Protein AF-A0A3R8R5A1-F1 (afdb_monomer)

Foldseek 3Di:
DKKWKDFQLAKIWIKDADLVVQKIWIWIQGSVRDIDIDIFGDHSVVLVVLVVVLPLVPDDQEAEDPPDDPRMWIWDWADDPPDDIRIHTYRDQDDPSSVSNQVSVCVRVVHRRD

Mean predicted aligned error: 3.48 Å

Solvent-accessible surface area (backbone atoms only — not comparable to full-atom values): 6341 Å² total; per-residue (Å²): 68,37,40,40,39,38,36,70,91,40,44,33,34,33,40,42,40,42,73,87,80,28,38,32,42,38,38,40,29,44,75,81,73,52,74,48,77,46,82,45,73,55,60,47,71,59,51,51,54,51,49,59,73,29,40,66,89,77,52,69,53,67,41,80,50,96,88,54,86,78,44,28,33,37,38,38,42,39,80,48,97,87,54,78,66,48,60,32,41,29,46,34,89,61,60,94,39,43,66,48,48,44,49,57,48,16,67,66,71,74,44,81,62,116

Secondary structure (DSSP, 8-state):
-EEEEEETTS-EEEEEEETTTTEEEEEEE-TT--EEEEEEE--HHHHHHHHHHHTGGGS-SEE--TT----EEEEEEE--SSSPPEEEEESSS-STTHHHHHHHHHHHHTS---

Sequence (114 aa):
MRVWIGEYFGPTNSIEMDFEDEEVIYTHIDDHDSRSELELSFSASQFKHDLENCRLLEWDEEYVNPYVLDGTQLYVDVLFKRNAPLRIEGSNAYPKTFDQLCSAISEIIQADFI

Structure (mmCIF, N/CA/C/O backbone):
data_AF-A0A3R8R5A1-F1
#
_entry.id   AF-A0A3R8R5A1-F1
#
loop_
_atom_site.group_PDB
_atom_site.id
_atom_site.type_symbol
_atom_site.label_atom_id
_atom_site.label_alt_id
_atom_site.label_comp_id
_atom_site.label_asym_id
_atom_site.label_entity_id
_atom_site.label_seq_id
_atom_site.pdbx_PDB_ins_code
_atom_site.Cartn_x
_atom_site.Cartn_y
_atom_site.Cartn_z
_atom_site.occupancy
_atom_site.B_iso_or_equiv
_atom_site.auth_seq_id
_atom_site.auth_comp_id
_atom_site.auth_asym_id
_atom_site.auth_atom_id
_atom_site.pdbx_PDB_model_num
ATOM 1 N N . MET A 1 1 ? -4.271 -4.130 6.663 1.00 93.69 1 MET A N 1
ATOM 2 C CA . MET A 1 1 ? -3.906 -4.126 5.226 1.00 93.69 1 MET A CA 1
ATOM 3 C C . MET A 1 1 ? -2.491 -3.618 5.104 1.00 93.69 1 MET A C 1
ATOM 5 O O . MET A 1 1 ? -2.113 -2.767 5.894 1.00 93.69 1 MET A O 1
ATOM 9 N N . ARG A 1 2 ? -1.721 -4.145 4.156 1.00 96.94 2 ARG A N 1
ATOM 10 C CA . ARG A 1 2 ? -0.366 -3.687 3.860 1.00 96.94 2 ARG A CA 1
ATOM 11 C C . ARG A 1 2 ? -0.259 -3.331 2.387 1.00 96.94 2 ARG A C 1
ATOM 13 O O . ARG A 1 2 ? -0.732 -4.099 1.552 1.00 96.94 2 ARG A O 1
ATOM 20 N N . VAL A 1 3 ? 0.348 -2.192 2.088 1.00 96.94 3 VAL A N 1
ATOM 21 C CA . VAL A 1 3 ? 0.720 -1.799 0.723 1.00 96.94 3 VAL A CA 1
ATOM 22 C C . VAL A 1 3 ? 2.168 -1.368 0.745 1.00 96.94 3 VAL A C 1
ATOM 24 O O . VAL A 1 3 ? 2.588 -0.655 1.651 1.00 96.94 3 VAL A O 1
ATOM 27 N N . TRP A 1 4 ? 2.919 -1.811 -0.248 1.00 96.56 4 TRP A N 1
ATOM 28 C CA . TRP A 1 4 ? 4.311 -1.466 -0.450 1.00 96.56 4 TRP A CA 1
ATOM 29 C C . TRP A 1 4 ? 4.505 -1.119 -1.922 1.00 96.56 4 TRP A C 1
ATOM 31 O O . TRP A 1 4 ? 4.073 -1.872 -2.797 1.00 96.56 4 TRP A O 1
ATOM 41 N N . ILE A 1 5 ? 5.117 0.031 -2.180 1.00 95.25 5 ILE A N 1
ATOM 42 C CA . ILE A 1 5 ? 5.472 0.508 -3.510 1.00 95.25 5 ILE A CA 1
ATOM 43 C C . ILE A 1 5 ? 6.943 0.902 -3.480 1.00 95.25 5 ILE A C 1
ATOM 45 O O . ILE A 1 5 ? 7.361 1.692 -2.635 1.00 95.25 5 ILE A O 1
ATOM 49 N N . GLY A 1 6 ? 7.722 0.338 -4.393 1.00 93.06 6 GLY A N 1
ATOM 50 C CA . GLY A 1 6 ? 9.135 0.657 -4.556 1.00 93.06 6 GLY A CA 1
ATOM 51 C C . GLY A 1 6 ? 9.426 1.177 -5.952 1.00 93.06 6 GLY A C 1
ATOM 52 O O . GLY A 1 6 ? 8.826 0.722 -6.925 1.00 93.06 6 GLY A O 1
ATOM 53 N N . GLU A 1 7 ? 10.378 2.093 -6.058 1.00 89.75 7 GLU A N 1
ATOM 54 C CA . GLU A 1 7 ? 10.900 2.562 -7.336 1.00 89.75 7 GLU A CA 1
ATOM 55 C C . GLU A 1 7 ? 12.312 2.026 -7.599 1.00 89.75 7 GLU A C 1
ATOM 57 O O . GLU A 1 7 ? 13.147 1.882 -6.704 1.00 89.75 7 GLU A O 1
ATOM 62 N N . TYR A 1 8 ? 12.618 1.733 -8.860 1.00 86.31 8 TYR A N 1
ATOM 63 C CA . TYR A 1 8 ? 13.945 1.293 -9.271 1.00 86.31 8 TYR A CA 1
ATOM 64 C C . TYR A 1 8 ? 14.972 2.418 -9.091 1.00 86.31 8 TYR A C 1
ATOM 66 O O . TYR A 1 8 ? 14.931 3.414 -9.810 1.00 86.31 8 TYR A O 1
ATOM 74 N N . PHE A 1 9 ? 15.914 2.232 -8.157 1.00 84.81 9 PHE A N 1
ATOM 75 C CA . PHE A 1 9 ? 16.828 3.286 -7.677 1.00 84.81 9 PHE A CA 1
ATOM 76 C C . PHE A 1 9 ? 16.112 4.534 -7.133 1.00 84.81 9 PHE A C 1
ATOM 78 O O . PHE A 1 9 ? 16.697 5.615 -7.120 1.00 84.81 9 PHE A O 1
ATOM 85 N N . GLY A 1 10 ? 14.861 4.390 -6.706 1.00 88.69 10 GLY A N 1
ATOM 86 C CA . GLY A 1 10 ? 14.079 5.467 -6.122 1.00 88.69 10 GLY A CA 1
ATOM 87 C C . GLY A 1 10 ? 13.634 5.132 -4.700 1.00 88.69 10 GLY A C 1
ATOM 88 O O . GLY A 1 10 ? 14.077 4.133 -4.121 1.00 88.69 10 GLY A O 1
ATOM 89 N N . PRO A 1 11 ? 12.773 5.978 -4.124 1.00 92.94 11 PRO A N 1
ATOM 90 C CA . PRO A 1 11 ? 12.251 5.766 -2.790 1.00 92.94 11 PRO A CA 1
ATOM 91 C C . PRO A 1 11 ? 11.353 4.528 -2.718 1.00 92.94 11 PRO A C 1
ATOM 93 O O . PRO A 1 11 ? 10.897 3.956 -3.711 1.00 92.94 11 PRO A O 1
ATOM 96 N N . THR A 1 12 ? 11.084 4.121 -1.488 1.00 95.25 12 THR A N 1
ATOM 97 C CA . THR A 1 12 ? 10.129 3.076 -1.155 1.00 95.25 12 THR A CA 1
ATOM 98 C C . THR A 1 12 ? 9.125 3.616 -0.151 1.00 95.25 12 THR A C 1
ATOM 100 O O . THR A 1 12 ? 9.500 4.117 0.910 1.00 95.25 12 THR A O 1
ATOM 103 N N . ASN A 1 13 ? 7.845 3.460 -0.468 1.00 96.50 13 ASN A N 1
ATOM 104 C CA . ASN A 1 13 ? 6.726 3.871 0.363 1.00 96.50 13 ASN A CA 1
ATOM 105 C C . ASN A 1 13 ? 5.933 2.643 0.791 1.00 96.50 13 ASN A C 1
ATOM 107 O O . ASN A 1 13 ? 5.630 1.756 -0.008 1.00 96.50 13 ASN A O 1
ATOM 111 N N . SER A 1 14 ? 5.571 2.569 2.065 1.00 97.19 14 SER A N 1
ATOM 112 C CA . SER A 1 14 ? 4.709 1.498 2.549 1.00 97.19 14 SER A CA 1
ATOM 113 C C . SER A 1 14 ? 3.780 1.961 3.649 1.00 97.19 14 SER A C 1
ATOM 115 O O . SER A 1 14 ? 4.093 2.872 4.411 1.00 97.19 14 SER A O 1
ATOM 117 N N . ILE A 1 15 ? 2.622 1.320 3.711 1.00 97.38 15 ILE A N 1
ATOM 118 C CA . ILE A 1 15 ? 1.615 1.545 4.736 1.00 97.38 15 ILE A CA 1
ATOM 119 C C . ILE A 1 15 ? 1.192 0.218 5.354 1.00 97.38 15 ILE A C 1
ATOM 121 O O . ILE A 1 15 ? 0.954 -0.772 4.657 1.00 97.38 15 ILE A O 1
ATOM 125 N N . GLU A 1 16 ? 1.036 0.216 6.669 1.00 97.62 16 GLU A N 1
ATOM 126 C CA . GLU A 1 16 ? 0.393 -0.852 7.422 1.00 97.62 16 GLU A CA 1
ATOM 127 C C . GLU A 1 16 ? -0.807 -0.272 8.165 1.00 97.62 16 GLU A C 1
ATOM 129 O O . GLU A 1 16 ? -0.655 0.598 9.012 1.00 97.62 16 GLU A O 1
ATOM 134 N N . MET A 1 17 ? -2.008 -0.734 7.826 1.00 96.25 17 MET A N 1
ATOM 135 C CA . MET A 1 17 ? -3.274 -0.234 8.366 1.00 96.25 17 MET A CA 1
ATOM 136 C C . MET A 1 17 ? -3.968 -1.286 9.221 1.00 96.25 17 MET A C 1
ATOM 138 O O . MET A 1 17 ? -4.235 -2.397 8.734 1.00 96.25 17 MET A O 1
ATOM 142 N N . ASP A 1 18 ? -4.356 -0.903 10.432 1.00 95.69 18 ASP A N 1
ATOM 143 C CA . ASP A 1 18 ? -5.287 -1.640 11.276 1.00 95.69 18 ASP A CA 1
ATOM 144 C C . ASP A 1 18 ? -6.685 -1.007 11.198 1.00 95.69 18 ASP A C 1
ATOM 146 O O . ASP A 1 18 ? -6.900 0.155 11.531 1.00 95.69 18 ASP A O 1
ATOM 150 N N . PHE A 1 19 ? -7.663 -1.776 10.717 1.00 93.25 19 PHE A N 1
ATOM 151 C CA . PHE A 1 19 ? -9.043 -1.304 10.565 1.00 93.25 19 PHE A CA 1
ATOM 152 C C . PHE A 1 19 ? -9.899 -1.472 11.826 1.00 93.25 19 PHE A C 1
ATOM 154 O O . PHE A 1 19 ? -11.036 -0.993 11.823 1.00 93.25 19 PHE A O 1
ATOM 161 N N . GLU A 1 20 ? -9.441 -2.239 12.817 1.00 93.25 20 GLU A N 1
ATOM 162 C CA . GLU A 1 20 ? -10.118 -2.384 14.109 1.00 93.25 20 GLU A CA 1
ATOM 163 C C . GLU A 1 20 ? -9.690 -1.254 15.050 1.00 93.25 20 GLU A C 1
ATOM 165 O O . GLU A 1 20 ? -10.562 -0.641 15.667 1.00 93.25 20 GLU A O 1
ATOM 170 N N . ASP A 1 21 ? -8.394 -0.933 15.073 1.00 95.38 21 ASP A N 1
ATOM 171 C CA . ASP A 1 21 ? -7.834 0.134 15.914 1.00 95.38 21 ASP A CA 1
ATOM 172 C C . ASP A 1 21 ? -7.824 1.519 15.231 1.00 95.38 21 ASP A C 1
ATOM 174 O O . ASP A 1 21 ? -7.627 2.534 15.892 1.00 95.38 21 ASP A O 1
ATOM 178 N N . GLU A 1 22 ? -8.116 1.583 13.924 1.00 96.00 22 GLU A N 1
ATOM 179 C CA . GLU A 1 22 ? -8.103 2.818 13.113 1.00 96.00 22 GLU A CA 1
ATOM 180 C C . GLU A 1 22 ? -6.734 3.530 13.092 1.00 96.00 22 GLU A C 1
ATOM 182 O O . GLU A 1 22 ? -6.634 4.753 12.943 1.00 96.00 22 GLU A O 1
ATOM 187 N N . GLU A 1 23 ? -5.670 2.733 13.183 1.00 96.75 23 GLU A N 1
ATOM 188 C CA . GLU A 1 23 ? -4.277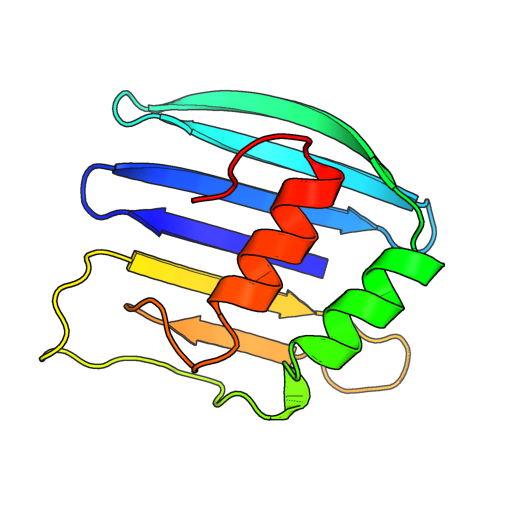 3.170 13.176 1.00 96.75 23 GLU A CA 1
ATOM 189 C C . GLU A 1 23 ? -3.597 2.818 11.851 1.00 96.75 23 GLU A C 1
ATOM 191 O O . GLU A 1 23 ? -3.852 1.776 11.237 1.00 96.75 23 GLU A O 1
ATOM 196 N N . VAL A 1 24 ? -2.699 3.691 11.404 1.00 96.81 24 VAL A N 1
ATOM 197 C CA . VAL A 1 24 ? -1.826 3.428 10.262 1.00 96.81 24 VAL A CA 1
ATOM 198 C C . VAL A 1 24 ? -0.387 3.782 10.603 1.00 96.81 24 VAL A C 1
ATOM 200 O O . VAL A 1 24 ? -0.105 4.819 11.201 1.00 96.81 24 VAL A O 1
ATOM 203 N N . ILE A 1 25 ? 0.525 2.921 10.170 1.00 97.75 25 ILE A N 1
ATOM 204 C CA . ILE A 1 25 ? 1.958 3.182 10.155 1.00 97.75 25 ILE A CA 1
ATOM 205 C C . ILE A 1 25 ? 2.346 3.414 8.703 1.00 97.75 25 ILE A C 1
ATOM 207 O O . ILE A 1 25 ? 2.227 2.515 7.870 1.00 97.75 25 ILE A O 1
ATOM 211 N N . TYR A 1 26 ? 2.805 4.619 8.395 1.00 97.56 26 TYR A N 1
ATOM 212 C CA . TYR A 1 26 ? 3.429 4.946 7.121 1.00 97.56 26 TYR A CA 1
ATOM 213 C C . TYR A 1 26 ? 4.946 4.897 7.277 1.00 97.56 26 TYR A C 1
ATOM 215 O O . TYR A 1 26 ? 5.495 5.503 8.194 1.00 97.56 26 TYR A O 1
ATOM 223 N N . THR A 1 27 ? 5.624 4.183 6.385 1.00 97.62 27 THR A N 1
ATOM 224 C CA . THR A 1 27 ? 7.084 4.114 6.312 1.00 97.62 27 THR A CA 1
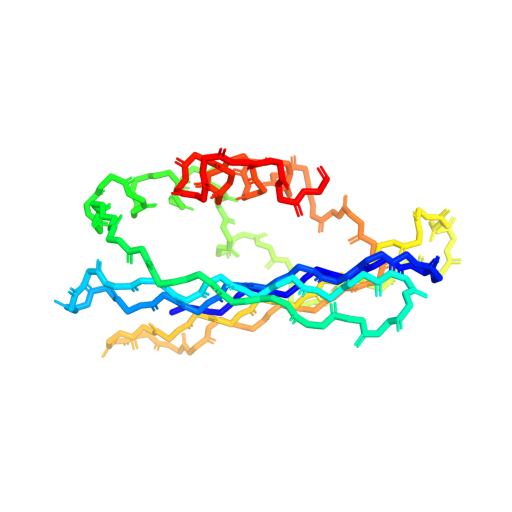ATOM 225 C C . THR A 1 27 ? 7.551 4.603 4.950 1.00 97.62 27 THR A C 1
ATOM 227 O O . THR A 1 27 ? 7.126 4.075 3.921 1.00 97.62 27 THR A O 1
ATOM 230 N N . HIS A 1 28 ? 8.479 5.554 4.965 1.00 96.12 28 HIS A N 1
ATOM 231 C CA . HIS A 1 28 ? 9.189 6.050 3.794 1.00 96.12 28 HIS A CA 1
ATOM 232 C C . HIS A 1 28 ? 10.680 5.744 3.929 1.00 96.12 28 HIS A C 1
ATOM 234 O O . HIS A 1 28 ? 11.279 6.019 4.974 1.00 96.12 28 HIS A O 1
ATOM 240 N N . ILE A 1 29 ? 11.271 5.194 2.875 1.00 95.56 29 ILE A N 1
ATOM 241 C CA . ILE A 1 29 ? 12.712 4.984 2.738 1.00 95.56 29 ILE A CA 1
ATOM 242 C C . ILE A 1 29 ? 13.152 5.753 1.496 1.00 95.56 29 ILE A C 1
ATOM 244 O O . ILE A 1 29 ? 12.646 5.484 0.408 1.00 95.56 29 ILE A O 1
ATOM 248 N N . ASP A 1 30 ? 14.052 6.719 1.661 1.00 92.81 30 ASP A N 1
ATOM 249 C CA . ASP A 1 30 ? 14.581 7.493 0.534 1.00 92.81 30 ASP A CA 1
ATOM 250 C C . ASP A 1 30 ? 15.624 6.699 -0.280 1.00 92.81 30 ASP A C 1
ATOM 252 O O . ASP A 1 30 ? 15.998 5.575 0.058 1.00 92.81 30 ASP A O 1
ATOM 256 N N . ASP A 1 31 ? 16.124 7.292 -1.362 1.00 90.31 31 ASP A N 1
ATOM 257 C CA . ASP A 1 31 ? 17.162 6.715 -2.230 1.00 90.31 31 ASP A CA 1
ATOM 258 C C . ASP A 1 31 ? 18.554 6.620 -1.564 1.00 90.31 31 ASP A C 1
ATOM 260 O O . ASP A 1 31 ? 19.523 6.142 -2.165 1.00 90.31 31 ASP A O 1
ATOM 264 N N . HIS A 1 32 ? 18.668 7.061 -0.311 1.00 90.50 32 HIS A N 1
ATOM 265 C CA . HIS A 1 32 ? 19.856 6.978 0.533 1.00 90.50 32 HIS A CA 1
ATOM 266 C C . HIS A 1 32 ? 19.684 6.004 1.713 1.00 90.50 32 HIS A C 1
ATOM 268 O O . HIS A 1 32 ? 20.512 6.012 2.628 1.00 90.50 32 HIS A O 1
ATOM 274 N N . ASP A 1 33 ? 18.647 5.158 1.685 1.00 88.00 33 ASP A N 1
ATOM 275 C CA . ASP A 1 33 ? 18.274 4.210 2.744 1.00 88.00 33 ASP A CA 1
ATOM 276 C C . ASP A 1 33 ? 17.916 4.880 4.090 1.00 88.00 33 ASP A C 1
ATOM 278 O O . ASP A 1 33 ? 17.905 4.233 5.147 1.00 88.00 33 ASP A O 1
ATOM 282 N N . SER A 1 34 ? 17.589 6.176 4.089 1.00 94.50 34 SER A N 1
ATOM 283 C CA . SER A 1 34 ? 17.099 6.863 5.284 1.00 94.50 34 SER A CA 1
ATOM 284 C C . SER A 1 34 ? 15.632 6.519 5.505 1.00 94.50 34 SER A C 1
ATOM 286 O O . SER A 1 34 ? 14.767 6.838 4.691 1.00 94.50 34 SER A O 1
ATOM 288 N N . ARG A 1 35 ? 15.337 5.894 6.646 1.00 96.19 35 ARG A N 1
ATOM 289 C CA . ARG A 1 3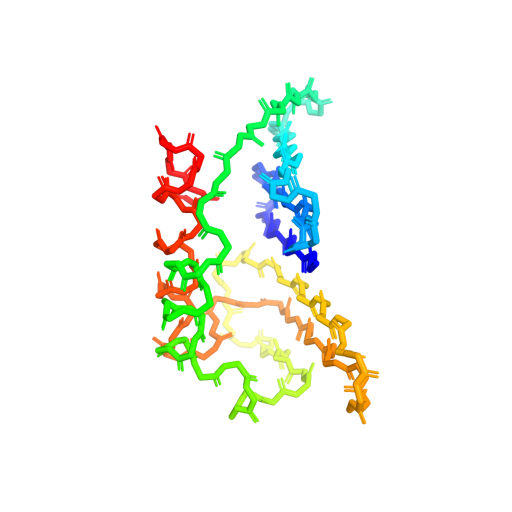5 ? 13.978 5.506 7.040 1.00 96.19 35 ARG A CA 1
ATOM 290 C C . ARG A 1 35 ? 13.313 6.585 7.889 1.00 96.19 35 ARG A C 1
ATOM 292 O O . ARG A 1 35 ? 13.873 7.022 8.895 1.00 96.19 35 ARG A O 1
ATOM 299 N N . SER A 1 36 ? 12.080 6.927 7.538 1.00 95.69 36 SER A N 1
ATOM 300 C CA . SER A 1 36 ? 11.160 7.700 8.373 1.00 95.69 36 SER A CA 1
ATOM 301 C C . SER A 1 36 ? 9.837 6.958 8.544 1.00 95.69 36 SER A C 1
ATOM 303 O O . SER A 1 36 ? 9.390 6.248 7.644 1.00 95.69 36 SER A O 1
ATOM 305 N N . GLU A 1 37 ? 9.233 7.103 9.721 1.00 96.94 37 GLU A N 1
ATOM 306 C CA . GLU A 1 37 ? 7.973 6.459 10.091 1.00 96.94 37 GLU A CA 1
ATOM 307 C C . GLU A 1 37 ? 7.024 7.481 10.708 1.00 96.94 37 GLU A C 1
ATOM 309 O O . GLU A 1 37 ? 7.444 8.319 11.511 1.00 96.94 37 GLU A O 1
ATOM 314 N N . LEU A 1 38 ? 5.751 7.403 10.328 1.00 96.12 38 LEU A N 1
ATOM 315 C CA . LEU A 1 38 ? 4.669 8.222 10.857 1.00 96.12 38 LEU A CA 1
ATOM 316 C C . LEU A 1 38 ? 3.525 7.316 11.309 1.00 96.12 38 LEU A C 1
ATOM 318 O O . LEU A 1 38 ? 3.023 6.505 10.533 1.00 96.12 38 LEU A O 1
ATOM 322 N N . GLU A 1 39 ? 3.097 7.497 12.554 1.00 97.00 39 GLU A N 1
ATOM 323 C CA . GLU A 1 39 ? 1.865 6.916 13.084 1.00 97.00 39 GLU A CA 1
ATOM 324 C C . GLU A 1 39 ? 0.733 7.929 12.899 1.00 97.00 39 GLU A C 1
ATOM 326 O O . GLU A 1 39 ? 0.842 9.083 13.328 1.00 97.00 39 GLU A O 1
ATOM 331 N N . LEU A 1 40 ? -0.344 7.517 12.236 1.00 95.19 40 LEU A N 1
ATOM 332 C CA . LEU A 1 40 ? -1.498 8.366 11.953 1.00 95.19 40 LEU A CA 1
ATOM 333 C C . LEU A 1 40 ? -2.786 7.636 12.339 1.00 95.19 40 LEU A C 1
ATOM 335 O O . LEU A 1 40 ? -2.832 6.409 12.425 1.00 95.19 40 LEU A O 1
ATOM 339 N N . SER A 1 41 ? -3.854 8.405 12.526 1.00 94.81 41 SER A N 1
ATOM 340 C CA . SER A 1 41 ? -5.213 7.879 12.614 1.00 94.81 41 SER A CA 1
ATOM 341 C C . SER A 1 41 ? -5.965 8.135 11.313 1.00 94.81 41 SER A C 1
ATOM 343 O O . SER A 1 41 ? -5.701 9.111 10.605 1.00 94.81 41 SER A O 1
ATOM 345 N N . PHE A 1 42 ? -6.919 7.268 10.989 1.00 94.25 42 PHE A N 1
ATOM 346 C CA . PHE A 1 42 ? -7.736 7.403 9.784 1.00 94.25 42 PHE A CA 1
ATOM 347 C C . PHE A 1 42 ? -9.177 6.961 10.040 1.00 94.25 42 PHE A C 1
ATOM 349 O O . PHE A 1 42 ? -9.465 6.249 10.991 1.00 94.25 42 PHE A O 1
ATOM 356 N N . SER A 1 43 ? -10.111 7.363 9.177 1.00 95.06 43 SER A N 1
ATOM 357 C CA . SER A 1 43 ? -11.475 6.825 9.228 1.00 95.06 43 SER A CA 1
ATOM 358 C C . SER A 1 43 ? -11.527 5.500 8.476 1.00 95.06 43 SER A C 1
ATOM 360 O O . SER A 1 43 ? -11.530 5.485 7.240 1.00 95.06 43 SER A O 1
ATOM 362 N N . ALA A 1 44 ? -11.638 4.381 9.199 1.00 94.31 44 ALA A N 1
ATOM 363 C CA . ALA A 1 44 ? -11.732 3.061 8.576 1.00 94.31 44 ALA A CA 1
ATOM 364 C C . ALA A 1 44 ? -12.956 2.937 7.661 1.00 94.31 44 ALA A C 1
ATOM 366 O O . ALA A 1 44 ? -12.916 2.223 6.662 1.00 94.31 44 ALA A O 1
ATOM 367 N N . SER A 1 45 ? -14.055 3.619 7.996 1.00 93.94 45 SER A N 1
ATOM 368 C CA . SER A 1 45 ? -15.272 3.620 7.177 1.00 93.94 45 SER A CA 1
ATOM 369 C C . SER A 1 45 ? -15.092 4.344 5.841 1.00 93.94 45 SER A C 1
ATOM 371 O O . SER A 1 45 ? -15.505 3.810 4.813 1.00 93.94 45 SER A O 1
ATOM 373 N N . GLN A 1 46 ? -14.435 5.508 5.850 1.00 92.88 46 GLN A N 1
ATOM 374 C CA . GLN A 1 46 ? -14.148 6.275 4.640 1.00 92.88 46 GLN A CA 1
ATOM 375 C C . GLN A 1 46 ? -13.156 5.517 3.760 1.00 92.88 46 GLN A C 1
ATOM 377 O O . GLN A 1 46 ? -13.455 5.231 2.607 1.00 92.88 46 GLN A O 1
ATOM 382 N N . PHE A 1 47 ? -12.044 5.056 4.336 1.00 94.19 47 PHE A N 1
ATOM 383 C CA . PHE A 1 47 ? -11.038 4.346 3.554 1.00 94.19 47 PHE A CA 1
ATOM 384 C C . PHE A 1 47 ? -11.565 3.034 2.961 1.00 94.19 47 PHE A C 1
ATOM 386 O O . PHE A 1 47 ? -11.222 2.690 1.837 1.00 94.19 47 PHE A O 1
ATOM 393 N N . LYS A 1 48 ? -12.453 2.308 3.659 1.00 92.38 48 LYS A N 1
ATOM 394 C CA . LYS A 1 48 ? -13.134 1.138 3.071 1.00 92.38 48 LYS A CA 1
ATOM 395 C C . LYS A 1 48 ? -13.941 1.512 1.828 1.00 92.38 48 LYS A C 1
ATOM 397 O O . LYS A 1 48 ? -13.905 0.763 0.858 1.00 92.38 48 LYS A O 1
ATOM 402 N N . HIS A 1 49 ? -14.637 2.648 1.847 1.00 92.56 49 HIS A N 1
ATOM 403 C CA . HIS A 1 49 ? -15.383 3.131 0.686 1.00 92.56 49 HIS A CA 1
ATOM 404 C C . HIS A 1 49 ? -14.454 3.455 -0.494 1.00 92.56 49 HIS A C 1
ATOM 406 O O . HIS A 1 49 ? -14.720 3.051 -1.625 1.00 92.56 49 HIS A O 1
ATOM 412 N N . ASP A 1 50 ? -13.329 4.117 -0.234 1.00 93.06 50 ASP A N 1
ATOM 413 C CA . ASP A 1 50 ? -12.351 4.455 -1.274 1.00 93.06 50 ASP A CA 1
ATOM 414 C C . ASP A 1 50 ? -11.656 3.195 -1.822 1.00 93.06 50 ASP A C 1
ATOM 416 O O . ASP A 1 50 ? -11.468 3.041 -3.032 1.00 93.06 50 ASP A O 1
ATOM 420 N N . LEU A 1 51 ? -11.388 2.218 -0.953 1.00 91.75 51 LEU A N 1
ATOM 421 C CA . LEU A 1 51 ? -10.827 0.919 -1.315 1.00 91.75 51 LEU A CA 1
ATOM 422 C C . LEU A 1 51 ? -11.775 0.084 -2.191 1.00 91.75 51 LEU A C 1
ATOM 424 O O . LEU A 1 51 ? -11.328 -0.586 -3.124 1.00 91.75 51 LEU A O 1
ATOM 428 N N . GLU A 1 52 ? -13.085 0.134 -1.933 1.00 91.19 52 GLU A N 1
ATOM 429 C CA . GLU A 1 52 ? -14.096 -0.492 -2.797 1.00 91.19 52 GLU A CA 1
ATOM 430 C C . GLU A 1 52 ? -14.047 0.089 -4.220 1.00 91.19 52 GLU A C 1
ATOM 432 O O . GLU A 1 52 ? -14.154 -0.658 -5.197 1.00 91.19 52 GLU A O 1
ATOM 437 N N . ASN A 1 53 ? -13.797 1.396 -4.356 1.00 91.25 53 ASN A N 1
ATOM 438 C CA . ASN A 1 53 ? -13.643 2.054 -5.656 1.00 91.25 53 ASN A CA 1
ATOM 439 C C . ASN A 1 53 ? -12.349 1.657 -6.384 1.00 91.25 53 ASN A C 1
ATOM 441 O O . ASN A 1 53 ? -12.338 1.659 -7.615 1.00 91.25 53 ASN A O 1
ATOM 445 N N . CYS A 1 54 ? -11.305 1.243 -5.657 1.00 92.94 54 CYS A N 1
ATOM 446 C CA . CYS A 1 54 ? -10.059 0.728 -6.237 1.00 92.94 54 CYS A CA 1
ATOM 447 C C . CYS A 1 54 ? -10.234 -0.645 -6.906 1.00 92.94 54 CYS A C 1
ATOM 449 O O . CYS A 1 54 ? -9.395 -1.047 -7.714 1.00 92.94 54 CYS A O 1
ATOM 451 N N . ARG A 1 55 ? -11.316 -1.371 -6.583 1.00 92.88 55 ARG A N 1
ATOM 452 C CA . ARG A 1 55 ? -11.656 -2.690 -7.148 1.00 92.88 55 ARG A CA 1
ATOM 453 C C . ARG A 1 55 ? -10.524 -3.713 -7.046 1.00 92.88 55 ARG A C 1
ATOM 455 O O .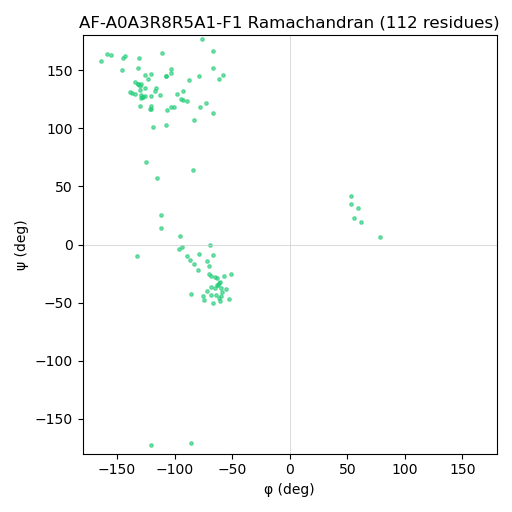 ARG A 1 55 ? -10.308 -4.488 -7.971 1.00 92.88 55 ARG A O 1
ATOM 462 N N . LEU A 1 56 ? -9.829 -3.757 -5.909 1.00 91.62 56 LEU A N 1
ATOM 463 C CA . LEU A 1 56 ? -8.693 -4.668 -5.709 1.00 91.62 56 LEU A CA 1
ATOM 464 C C . LEU A 1 56 ? -9.047 -6.152 -5.911 1.00 91.62 56 LEU A C 1
ATOM 466 O O . LEU A 1 56 ? -8.196 -6.941 -6.289 1.00 91.62 56 LEU A O 1
ATOM 470 N N . LEU A 1 57 ? -10.307 -6.542 -5.692 1.00 90.94 57 LEU A N 1
ATOM 471 C CA . LEU A 1 57 ? -10.779 -7.912 -5.938 1.00 90.94 57 LEU A CA 1
ATOM 472 C C . LEU A 1 57 ? -10.891 -8.270 -7.431 1.00 90.94 57 LEU A C 1
ATOM 474 O O . LEU A 1 57 ? -11.062 -9.440 -7.758 1.00 90.94 57 LEU A O 1
ATOM 478 N N . GLU A 1 58 ? -10.851 -7.276 -8.321 1.00 93.00 58 GLU A N 1
ATOM 479 C CA . GLU A 1 58 ? -10.826 -7.458 -9.778 1.00 93.00 58 GLU A CA 1
ATOM 480 C C . GLU A 1 58 ? -9.394 -7.466 -10.331 1.00 93.00 58 GLU A C 1
ATOM 482 O O . GLU A 1 58 ? -9.215 -7.606 -11.539 1.00 93.00 58 GLU A O 1
ATOM 487 N N . TRP A 1 59 ? -8.384 -7.263 -9.480 1.00 93.88 59 TRP A N 1
ATOM 488 C CA . TRP A 1 59 ? -6.991 -7.278 -9.903 1.00 93.88 59 TRP A CA 1
ATOM 489 C C . TRP A 1 59 ? -6.508 -8.720 -10.055 1.00 93.88 59 TRP A C 1
ATOM 491 O O . TRP A 1 59 ? -6.903 -9.594 -9.283 1.00 93.88 59 TRP A O 1
ATOM 501 N N . ASP A 1 60 ? -5.634 -8.954 -11.030 1.00 92.19 60 ASP A N 1
ATOM 502 C CA . ASP A 1 60 ? -4.874 -10.195 -11.099 1.00 92.19 60 ASP A CA 1
ATOM 503 C C . ASP A 1 60 ? -3.901 -10.278 -9.909 1.00 92.19 60 ASP A C 1
ATOM 505 O O . ASP A 1 60 ? -3.459 -9.261 -9.370 1.00 92.19 60 ASP A O 1
ATOM 509 N N . GLU A 1 61 ? -3.571 -11.500 -9.492 1.00 92.31 61 GLU A N 1
ATOM 510 C CA . GLU A 1 61 ? -2.651 -11.747 -8.371 1.00 92.31 61 GLU A CA 1
ATOM 511 C C . GLU A 1 61 ? -1.206 -11.330 -8.701 1.00 92.31 61 GLU A C 1
ATOM 513 O O . GLU A 1 61 ? -0.445 -10.982 -7.800 1.00 92.31 61 GLU A O 1
ATOM 518 N N . GLU A 1 62 ? -0.827 -11.342 -9.983 1.00 92.06 62 GLU A N 1
ATOM 519 C CA . GLU A 1 62 ? 0.533 -11.049 -10.438 1.00 92.06 62 GLU A CA 1
ATOM 520 C C . GLU A 1 62 ? 0.538 -10.143 -11.678 1.00 92.06 62 GLU A C 1
ATOM 522 O O . GLU A 1 62 ? -0.107 -10.420 -12.694 1.00 92.06 62 GLU A O 1
ATOM 527 N N . TYR A 1 63 ? 1.344 -9.086 -11.610 1.00 88.38 63 TYR A N 1
ATOM 528 C CA . TYR A 1 63 ? 1.511 -8.076 -12.646 1.00 88.38 63 TYR A CA 1
ATOM 529 C C . TYR A 1 63 ? 2.978 -7.917 -13.050 1.00 88.38 63 TYR A C 1
ATOM 531 O O . TYR A 1 63 ? 3.636 -6.908 -12.782 1.00 88.38 63 TYR A O 1
ATOM 539 N N . VAL A 1 64 ? 3.502 -8.923 -13.749 1.00 84.75 64 VAL A N 1
ATOM 540 C CA . VAL A 1 64 ? 4.872 -8.921 -14.277 1.00 84.75 64 VAL A CA 1
ATOM 541 C C . VAL A 1 64 ? 4.842 -8.743 -15.791 1.00 84.75 64 VAL A C 1
ATOM 543 O O . VAL A 1 64 ? 4.567 -9.681 -16.541 1.00 84.75 64 VAL A O 1
ATOM 546 N N . ASN A 1 65 ? 5.151 -7.530 -16.263 1.00 84.38 65 ASN A N 1
ATOM 547 C CA . ASN A 1 65 ? 5.321 -7.265 -17.688 1.00 84.38 65 ASN A CA 1
ATOM 548 C C . ASN A 1 65 ? 6.748 -6.775 -17.987 1.00 84.38 65 ASN A C 1
ATOM 550 O O . ASN A 1 65 ? 7.037 -5.589 -17.834 1.00 84.38 65 ASN A O 1
ATOM 554 N N . PRO A 1 66 ? 7.639 -7.642 -18.502 1.00 81.88 66 PRO A N 1
ATOM 555 C CA . PRO A 1 66 ? 9.037 -7.282 -18.746 1.00 81.88 66 PRO A CA 1
ATOM 556 C C . PRO A 1 66 ? 9.223 -6.232 -19.854 1.00 81.88 66 PRO A C 1
ATOM 558 O O . PRO A 1 66 ? 10.336 -5.755 -20.067 1.00 81.88 66 PRO A O 1
ATOM 561 N N . TYR A 1 67 ? 8.163 -5.889 -20.590 1.00 85.31 67 TYR A N 1
ATOM 562 C CA . TYR A 1 67 ? 8.188 -4.873 -21.642 1.00 85.31 67 TYR A CA 1
ATOM 563 C C . TYR A 1 67 ? 7.714 -3.496 -21.167 1.00 85.31 67 TYR A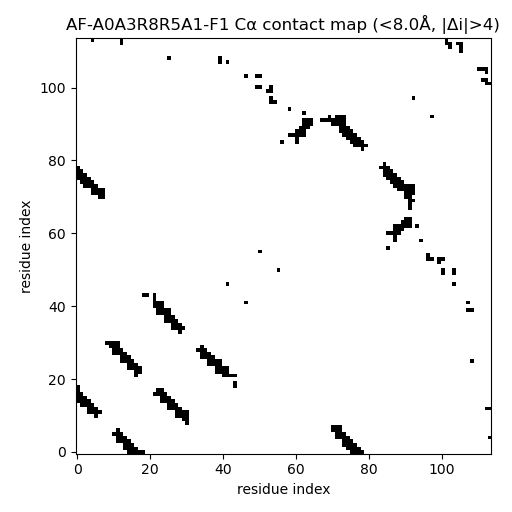 C 1
ATOM 565 O O . TYR A 1 67 ? 7.759 -2.544 -21.948 1.00 85.31 67 TYR A O 1
ATOM 573 N N . VAL A 1 68 ? 7.267 -3.377 -19.916 1.00 84.31 68 VAL A N 1
ATOM 574 C CA . VAL A 1 68 ? 6.934 -2.100 -19.284 1.00 84.31 68 VAL A CA 1
ATOM 575 C C . VAL A 1 68 ? 8.079 -1.753 -18.337 1.00 84.31 68 VAL A C 1
ATOM 577 O O . VAL A 1 68 ? 8.412 -2.513 -17.434 1.00 84.31 68 VAL A O 1
ATOM 580 N N . LEU A 1 69 ? 8.735 -0.625 -18.607 1.00 83.56 69 LEU A N 1
ATOM 581 C CA . LEU A 1 69 ? 9.908 -0.137 -17.879 1.00 83.56 69 LEU A CA 1
ATOM 582 C C . LEU A 1 69 ? 9.558 1.175 -17.170 1.00 83.56 69 LEU A C 1
ATOM 584 O O . LEU A 1 69 ? 10.150 2.214 -17.451 1.00 83.56 69 LEU A O 1
ATOM 588 N N . ASP A 1 70 ? 8.539 1.136 -16.316 1.00 88.31 70 ASP A N 1
ATOM 589 C CA . ASP A 1 70 ? 8.143 2.264 -15.460 1.00 88.31 70 ASP A CA 1
ATOM 590 C C . ASP A 1 70 ? 8.969 2.339 -14.167 1.00 88.31 70 ASP A C 1
ATOM 592 O O . ASP A 1 70 ? 9.027 3.389 -13.540 1.00 88.31 70 ASP A O 1
ATOM 596 N N . GLY A 1 71 ? 9.659 1.251 -13.807 1.00 88.06 71 GLY A N 1
ATOM 597 C CA . GLY A 1 71 ? 10.507 1.187 -12.620 1.00 88.06 71 GLY A CA 1
ATOM 598 C C . GLY A 1 71 ? 9.725 0.988 -11.324 1.00 88.06 71 GLY A C 1
ATOM 599 O O . GLY A 1 71 ? 10.340 1.010 -10.265 1.00 88.06 71 GLY A O 1
ATOM 600 N N . THR A 1 72 ? 8.414 0.766 -11.385 1.00 92.06 72 THR A N 1
ATOM 601 C CA . THR A 1 72 ? 7.568 0.583 -10.203 1.00 92.06 72 THR A CA 1
ATOM 602 C C . THR A 1 72 ? 7.553 -0.879 -9.775 1.00 92.06 72 THR A C 1
ATOM 604 O O . THR A 1 72 ? 7.487 -1.780 -10.598 1.00 92.06 72 THR A O 1
ATOM 607 N N . GLN A 1 73 ? 7.565 -1.138 -8.479 1.00 92.69 73 GLN A N 1
ATOM 608 C CA . GLN A 1 73 ? 7.279 -2.436 -7.884 1.00 92.69 73 GLN A CA 1
ATOM 609 C C . GLN A 1 73 ? 6.129 -2.263 -6.901 1.00 92.69 73 GLN A C 1
ATOM 611 O O . GLN A 1 73 ? 6.056 -1.249 -6.212 1.00 92.69 73 GLN A O 1
ATOM 616 N N . LEU A 1 74 ? 5.231 -3.239 -6.834 1.00 93.81 74 LEU A N 1
ATOM 617 C CA . LEU A 1 74 ? 4.034 -3.183 -6.006 1.00 93.81 74 LEU A CA 1
ATOM 618 C C . LEU A 1 74 ? 3.858 -4.495 -5.251 1.00 93.81 74 LEU A C 1
ATOM 620 O O . LEU A 1 74 ? 3.997 -5.578 -5.817 1.00 93.81 74 LEU A O 1
ATOM 624 N N . TYR A 1 75 ? 3.443 -4.379 -3.996 1.00 95.69 75 TYR A N 1
ATOM 625 C CA . TYR A 1 75 ? 2.901 -5.474 -3.212 1.00 95.69 75 TYR A CA 1
ATOM 626 C C . TYR A 1 75 ? 1.699 -4.995 -2.385 1.00 95.69 75 TYR A C 1
ATOM 628 O O . TYR A 1 75 ? 1.772 -3.976 -1.697 1.00 95.69 75 TYR A O 1
ATOM 636 N N . VAL A 1 76 ? 0.589 -5.734 -2.431 1.00 96.12 76 VAL A N 1
ATOM 637 C CA . VAL A 1 76 ? -0.635 -5.471 -1.659 1.00 96.12 76 VAL A CA 1
ATOM 638 C C . VAL A 1 76 ? -1.056 -6.743 -0.933 1.00 96.12 76 VAL A C 1
ATOM 640 O O . VAL A 1 76 ? -1.220 -7.788 -1.555 1.00 96.12 76 VAL A O 1
ATOM 643 N N . ASP A 1 77 ? -1.285 -6.648 0.377 1.00 96.62 77 ASP A N 1
ATOM 644 C CA . ASP A 1 77 ? -1.786 -7.746 1.208 1.00 96.62 77 ASP A CA 1
ATOM 645 C C . ASP A 1 77 ? -2.979 -7.282 2.055 1.00 96.62 77 ASP A C 1
ATOM 647 O O . ASP A 1 77 ? -2.884 -6.370 2.890 1.00 96.62 77 ASP A O 1
ATOM 651 N N . VAL A 1 78 ? -4.134 -7.913 1.845 1.00 94.25 78 VAL A N 1
ATOM 652 C CA . VAL A 1 78 ? -5.376 -7.618 2.565 1.00 94.25 78 VAL A CA 1
ATOM 653 C C . VAL A 1 78 ? -5.866 -8.874 3.272 1.00 94.25 78 VAL A C 1
ATOM 655 O O . VAL A 1 78 ? -6.261 -9.863 2.654 1.00 94.25 78 VAL A O 1
ATOM 658 N N . LEU A 1 79 ? -5.908 -8.800 4.602 1.00 93.88 79 LEU A N 1
ATOM 659 C CA . LEU A 1 79 ? -6.505 -9.825 5.447 1.00 93.88 79 LEU A CA 1
ATOM 660 C C . LEU A 1 79 ? -7.988 -9.522 5.662 1.00 93.88 79 LEU A C 1
ATOM 662 O O . LEU A 1 79 ? -8.353 -8.462 6.172 1.00 93.88 79 LEU A O 1
ATOM 666 N N . PHE A 1 80 ? -8.845 -10.478 5.316 1.00 88.75 80 PHE A N 1
ATOM 667 C CA . PHE A 1 80 ? -10.280 -10.390 5.562 1.00 88.75 80 PHE A CA 1
ATOM 668 C C . PHE A 1 80 ? -10.681 -11.251 6.756 1.00 88.75 80 PHE A C 1
ATOM 670 O O . PHE A 1 80 ? -10.167 -12.345 6.965 1.00 88.75 80 PHE A O 1
ATOM 677 N N . LYS A 1 81 ? -11.703 -10.812 7.495 1.00 87.44 81 LYS A N 1
ATOM 678 C CA . LYS A 1 81 ? -12.239 -11.566 8.640 1.00 87.44 81 LYS A CA 1
ATOM 679 C C . LYS A 1 81 ? -12.886 -12.904 8.254 1.00 87.44 81 LYS A C 1
ATOM 681 O O . LYS A 1 81 ? -12.981 -13.798 9.089 1.00 87.44 81 LYS A O 1
ATOM 686 N N . ARG A 1 82 ? -13.422 -13.014 7.032 1.00 88.31 82 ARG A N 1
ATOM 687 C CA . ARG A 1 82 ? -14.225 -14.171 6.578 1.00 88.31 82 ARG A CA 1
ATOM 688 C C . ARG A 1 82 ? -13.844 -14.725 5.202 1.00 88.31 82 ARG A C 1
ATOM 690 O O . ARG A 1 82 ? -14.342 -15.788 4.849 1.00 88.31 82 ARG A O 1
ATOM 697 N N . ASN A 1 83 ? -12.991 -14.031 4.451 1.00 88.50 83 ASN A N 1
ATOM 698 C CA . ASN A 1 83 ? -12.578 -14.429 3.104 1.00 88.50 83 ASN A CA 1
ATOM 699 C C . ASN A 1 83 ? -11.104 -14.844 3.101 1.00 88.50 83 ASN A C 1
ATOM 701 O O . ASN A 1 83 ? -10.372 -14.546 4.045 1.00 88.50 83 ASN A O 1
ATOM 705 N N . ALA A 1 84 ? -10.678 -15.521 2.032 1.00 90.56 84 ALA A N 1
ATOM 706 C CA . ALA A 1 84 ? -9.262 -15.763 1.784 1.00 90.56 84 ALA A CA 1
ATOM 707 C C . ALA A 1 84 ? -8.500 -14.426 1.695 1.00 90.56 84 ALA A C 1
ATOM 709 O O . ALA A 1 84 ? -9.086 -13.442 1.234 1.00 90.56 84 ALA A O 1
ATOM 710 N N . PRO A 1 85 ? -7.235 -14.373 2.147 1.00 93.12 85 PRO A N 1
ATOM 711 C CA . PRO A 1 85 ? -6.418 -13.175 2.006 1.00 93.12 85 PRO A CA 1
ATOM 712 C C . PRO A 1 85 ? -6.221 -12.843 0.525 1.00 93.12 85 PRO A C 1
ATOM 714 O O . PRO A 1 85 ? -6.061 -13.746 -0.295 1.00 93.12 85 PRO A O 1
ATOM 717 N N . LEU A 1 86 ? -6.223 -11.553 0.205 1.00 93.94 86 LEU A N 1
ATOM 718 C CA . LEU A 1 86 ? -5.862 -11.055 -1.119 1.00 93.94 86 LEU A CA 1
ATOM 719 C C . LEU A 1 86 ? -4.384 -10.687 -1.098 1.00 93.94 86 LEU A C 1
ATOM 721 O O . LEU A 1 86 ? -3.973 -9.895 -0.252 1.00 93.94 86 LEU A O 1
ATOM 725 N N . ARG A 1 87 ? -3.615 -11.248 -2.028 1.00 96.19 87 ARG A N 1
ATOM 726 C CA . ARG A 1 87 ? -2.208 -10.913 -2.242 1.00 96.19 87 ARG A CA 1
ATOM 727 C C . ARG A 1 87 ? -2.013 -10.572 -3.702 1.00 96.19 87 ARG A C 1
ATOM 729 O O . ARG A 1 87 ? -2.419 -11.352 -4.557 1.00 96.19 87 ARG A O 1
ATOM 736 N N . ILE A 1 88 ? -1.436 -9.407 -3.948 1.00 95.44 88 ILE A N 1
ATOM 737 C CA . ILE A 1 88 ? -1.139 -8.917 -5.287 1.00 95.44 88 ILE A CA 1
ATOM 738 C C . ILE A 1 88 ? 0.315 -8.476 -5.308 1.00 95.44 88 ILE A C 1
ATOM 740 O O . ILE A 1 88 ? 0.746 -7.748 -4.413 1.00 95.44 88 ILE A O 1
ATOM 744 N N . GLU A 1 89 ? 1.049 -8.884 -6.331 1.00 94.56 89 GLU A N 1
ATOM 745 C CA . GLU A 1 89 ? 2.423 -8.454 -6.565 1.00 94.56 89 GLU A CA 1
ATOM 746 C C . GLU A 1 89 ? 2.625 -8.008 -8.012 1.00 94.56 89 GLU A C 1
ATOM 748 O O . GLU A 1 89 ? 1.933 -8.449 -8.927 1.00 94.56 89 GLU A O 1
ATOM 753 N N . GLY A 1 90 ? 3.564 -7.097 -8.239 1.00 91.94 90 GLY A N 1
ATOM 754 C CA . GLY A 1 90 ? 3.812 -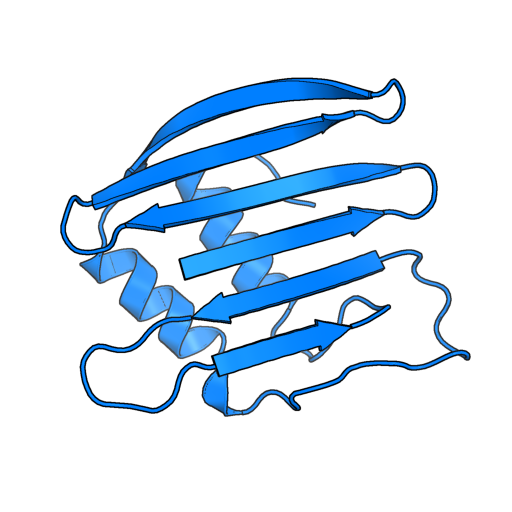6.577 -9.573 1.00 91.94 90 GLY A CA 1
ATOM 755 C C . GLY A 1 90 ? 5.137 -5.853 -9.707 1.00 91.94 90 GLY A C 1
ATOM 756 O O . GLY A 1 90 ? 5.709 -5.361 -8.737 1.00 91.94 90 GLY A O 1
ATOM 757 N N . SER A 1 91 ? 5.610 -5.773 -10.947 1.00 89.56 91 SER A N 1
ATOM 758 C CA . SER A 1 91 ? 6.822 -5.042 -11.326 1.00 89.56 91 SER A CA 1
ATOM 759 C C . SER A 1 91 ? 6.499 -3.817 -12.183 1.00 89.56 91 SER A C 1
ATOM 761 O O . SER A 1 91 ? 7.344 -3.412 -12.981 1.00 89.56 91 SER A O 1
ATOM 763 N N . ASN A 1 92 ? 5.283 -3.272 -12.054 1.00 87.69 92 ASN A N 1
ATOM 764 C CA . ASN A 1 92 ? 4.797 -2.124 -12.811 1.00 87.69 92 ASN A CA 1
ATOM 765 C C . ASN A 1 92 ? 3.611 -1.420 -12.111 1.00 87.69 92 ASN A C 1
ATOM 767 O O . ASN A 1 92 ? 2.935 -2.017 -11.274 1.00 87.69 92 ASN A O 1
ATOM 771 N N . ALA A 1 93 ? 3.300 -0.189 -12.523 1.00 85.06 93 ALA A N 1
ATOM 772 C CA . ALA A 1 93 ? 2.192 0.645 -12.046 1.00 85.06 93 ALA A CA 1
ATOM 773 C C . ALA A 1 93 ? 0.857 0.329 -12.762 1.00 85.06 93 ALA A C 1
ATOM 775 O O . ALA A 1 93 ? 0.310 1.145 -13.507 1.00 85.06 93 ALA A O 1
ATOM 776 N N . TYR A 1 94 ? 0.326 -0.886 -12.597 1.00 82.44 94 TYR A N 1
ATOM 777 C CA . TYR A 1 94 ? -0.992 -1.267 -13.129 1.00 82.44 94 TYR A CA 1
ATOM 778 C C . TYR A 1 94 ? -1.714 -2.244 -12.181 1.00 82.44 94 TYR A C 1
ATOM 780 O O . TYR A 1 94 ? -1.066 -2.813 -11.303 1.00 82.44 94 TYR A O 1
ATOM 788 N N . PRO A 1 95 ? -3.053 -2.408 -12.276 1.00 85.06 95 PRO A N 1
ATOM 789 C CA . PRO A 1 95 ? -3.976 -2.082 -13.371 1.00 85.06 95 PRO A CA 1
ATOM 790 C C . PRO A 1 95 ? -4.468 -0.623 -13.336 1.00 85.06 95 PRO A C 1
ATOM 792 O O . PRO A 1 95 ? -3.999 0.187 -12.551 1.00 85.06 95 PRO A O 1
ATOM 795 N N . LYS A 1 96 ? -5.451 -0.264 -14.178 1.00 84.62 96 LYS A N 1
ATOM 796 C CA . LYS A 1 96 ? -5.972 1.117 -14.333 1.00 84.62 96 LYS A CA 1
ATOM 797 C C . LYS A 1 96 ? -6.380 1.827 -13.036 1.00 84.62 96 LYS A C 1
ATOM 799 O O . LYS A 1 96 ? -6.451 3.050 -13.031 1.00 84.62 96 LYS A O 1
ATOM 804 N N . THR A 1 97 ? -6.734 1.087 -11.989 1.00 92.31 97 THR A N 1
ATOM 805 C CA . THR A 1 97 ? -7.145 1.655 -10.698 1.00 92.31 97 THR A CA 1
ATOM 806 C C . THR A 1 97 ? -5.990 1.751 -9.694 1.00 92.31 97 THR A C 1
ATOM 808 O O . THR A 1 97 ? -6.213 2.129 -8.549 1.00 92.31 97 THR A O 1
ATOM 811 N N . PHE A 1 98 ? -4.751 1.474 -10.116 1.00 92.31 98 PHE A N 1
ATOM 812 C CA . PHE A 1 98 ? -3.534 1.676 -9.327 1.00 92.31 98 PHE A CA 1
ATOM 813 C C . PHE A 1 98 ? -3.422 3.103 -8.782 1.00 92.31 98 PHE A C 1
ATOM 815 O O . PHE A 1 98 ? -3.243 3.295 -7.580 1.00 92.31 98 PHE A O 1
ATOM 822 N N . ASP A 1 99 ? -3.657 4.104 -9.631 1.00 92.69 99 ASP A N 1
ATOM 823 C CA . ASP A 1 99 ? -3.623 5.513 -9.225 1.00 92.69 99 ASP A CA 1
ATOM 824 C C . ASP A 1 99 ? -4.694 5.848 -8.177 1.00 92.69 99 ASP A C 1
ATOM 826 O O . ASP A 1 99 ? -4.505 6.735 -7.347 1.00 92.69 99 ASP A O 1
ATOM 830 N N . GLN A 1 100 ? -5.824 5.130 -8.186 1.00 95.12 100 GLN A N 1
ATOM 831 C CA . GLN A 1 100 ? -6.898 5.317 -7.205 1.00 95.12 100 GLN A CA 1
ATOM 832 C C . GLN A 1 100 ? -6.483 4.780 -5.837 1.00 95.12 100 GLN A C 1
ATOM 834 O O . GLN A 1 100 ? -6.740 5.441 -4.834 1.00 95.12 100 GLN A O 1
ATOM 839 N N . LEU A 1 101 ? -5.792 3.633 -5.803 1.00 95.12 101 LEU A N 1
ATOM 840 C CA . LEU A 1 101 ? -5.200 3.109 -4.573 1.00 95.12 101 LEU A CA 1
ATOM 841 C C . LEU A 1 101 ? -4.176 4.099 -4.012 1.00 95.12 101 LEU A C 1
ATOM 843 O O . LEU A 1 101 ? -4.256 4.444 -2.837 1.00 95.12 101 LEU A O 1
ATOM 847 N N . CYS A 1 102 ? -3.260 4.591 -4.850 1.00 94.69 102 CYS A N 1
ATOM 848 C CA . CYS A 1 102 ? -2.253 5.563 -4.422 1.00 94.69 102 CYS A CA 1
ATOM 849 C C . CYS A 1 102 ? -2.909 6.844 -3.894 1.00 94.69 102 CYS A C 1
ATOM 851 O O . CYS A 1 102 ? -2.558 7.303 -2.814 1.00 94.69 102 CYS A O 1
ATOM 853 N N . SER A 1 103 ? -3.928 7.361 -4.588 1.00 94.94 103 SER A N 1
ATOM 854 C CA . SER A 1 103 ? -4.670 8.557 -4.166 1.00 94.94 103 SER A CA 1
ATOM 855 C C . SER A 1 103 ? -5.366 8.364 -2.814 1.00 94.94 103 SER A C 1
ATOM 857 O O . SER A 1 103 ? -5.242 9.217 -1.940 1.00 94.94 103 SER A O 1
ATOM 859 N N . ALA A 1 104 ? -6.044 7.228 -2.608 1.00 95.31 104 ALA A N 1
ATOM 860 C CA . ALA A 1 104 ? -6.712 6.921 -1.341 1.00 95.31 104 ALA A CA 1
ATOM 861 C C . ALA A 1 104 ? -5.721 6.843 -0.165 1.00 95.31 104 ALA A C 1
ATOM 863 O O . ALA A 1 104 ? -6.053 7.206 0.962 1.00 95.31 104 ALA A O 1
ATOM 864 N N . ILE A 1 105 ? -4.494 6.382 -0.420 1.00 95.56 105 ILE A N 1
ATOM 865 C CA . ILE A 1 105 ? -3.426 6.342 0.584 1.00 95.56 105 ILE A CA 1
ATOM 866 C C . ILE A 1 105 ? -2.859 7.744 0.832 1.00 95.56 105 ILE A C 1
ATOM 868 O O . ILE A 1 105 ? -2.704 8.129 1.992 1.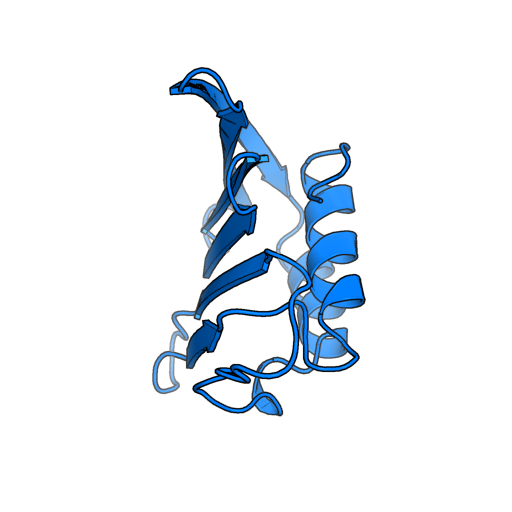00 95.56 105 ILE A O 1
ATOM 872 N N . SER A 1 106 ? -2.606 8.522 -0.226 1.00 95.38 106 SER A N 1
ATOM 873 C CA . SER A 1 106 ? -2.122 9.907 -0.137 1.00 95.38 106 SER A CA 1
ATOM 874 C C . SER A 1 106 ? -3.036 10.788 0.722 1.00 95.38 106 SER A C 1
ATOM 876 O O . SER A 1 106 ? -2.557 11.603 1.511 1.00 95.38 106 SER A O 1
ATOM 878 N N . GLU A 1 107 ? -4.356 10.595 0.635 1.00 94.12 107 GLU A N 1
ATOM 879 C CA . GLU A 1 107 ? -5.328 11.307 1.475 1.00 94.12 107 GLU A CA 1
ATOM 880 C C . GLU A 1 107 ? -5.152 11.016 2.974 1.00 94.12 107 GLU A C 1
ATOM 882 O O . GLU A 1 107 ? -5.328 11.913 3.801 1.00 94.12 107 GLU A O 1
ATOM 887 N N . ILE A 1 108 ? -4.760 9.791 3.332 1.00 93.81 108 ILE A N 1
ATOM 888 C CA . ILE A 1 108 ? -4.510 9.399 4.725 1.00 93.81 108 ILE A CA 1
ATOM 889 C C . ILE A 1 108 ? -3.196 9.990 5.227 1.00 93.81 108 ILE A C 1
ATOM 891 O O . ILE A 1 108 ? -3.159 10.571 6.313 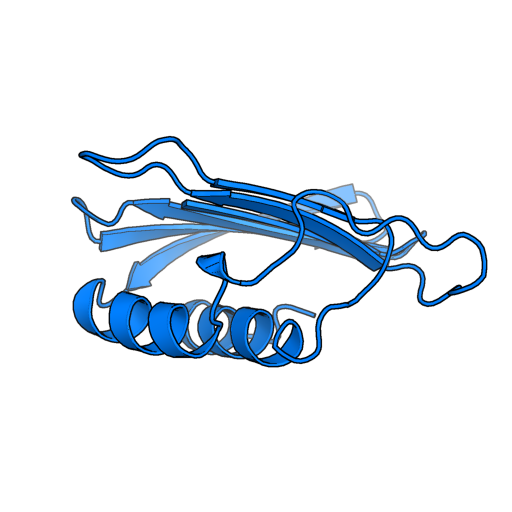1.00 93.81 108 ILE A O 1
ATOM 895 N N . ILE A 1 109 ? -2.125 9.858 4.442 1.00 93.25 109 ILE A N 1
ATOM 896 C CA . ILE A 1 109 ? -0.793 10.319 4.853 1.00 93.25 109 ILE A CA 1
ATOM 897 C C . ILE A 1 109 ? -0.604 11.835 4.703 1.00 93.25 109 ILE A C 1
ATOM 899 O O . ILE A 1 109 ? 0.396 12.371 5.176 1.00 93.25 109 ILE A O 1
ATOM 903 N N . GLN A 1 110 ? -1.566 12.528 4.080 1.00 91.31 110 GLN A N 1
ATOM 904 C CA . GLN A 1 110 ? -1.524 13.965 3.777 1.00 91.31 110 GLN A CA 1
ATOM 905 C C . GLN A 1 110 ? -0.250 14.373 3.015 1.00 91.31 110 GLN A C 1
ATOM 907 O O . GLN A 1 110 ? 0.294 15.462 3.209 1.00 91.31 110 GLN A O 1
ATOM 912 N N . ALA A 1 111 ? 0.222 13.474 2.156 1.00 89.31 111 ALA A N 1
ATOM 913 C CA . ALA A 1 111 ? 1.426 13.588 1.349 1.00 89.31 111 ALA A CA 1
ATOM 914 C C . ALA A 1 111 ? 1.286 12.702 0.105 1.00 89.31 111 ALA A C 1
ATOM 916 O O . ALA A 1 111 ? 0.434 11.815 0.068 1.00 89.31 111 ALA A O 1
ATOM 917 N N . ASP A 1 112 ? 2.121 12.934 -0.903 1.00 89.25 112 ASP A N 1
ATOM 918 C CA . ASP A 1 112 ? 2.133 12.100 -2.103 1.00 89.25 112 ASP A CA 1
ATOM 919 C C . ASP A 1 112 ? 2.764 10.734 -1.782 1.00 89.25 112 ASP A C 1
ATOM 921 O O . ASP A 1 112 ? 3.889 10.657 -1.284 1.00 89.25 112 ASP A O 1
ATOM 925 N N . PHE A 1 113 ? 2.006 9.656 -2.009 1.00 88.12 113 PHE A N 1
ATOM 926 C CA . PHE A 1 113 ? 2.460 8.280 -1.781 1.00 88.12 113 PHE A CA 1
ATOM 927 C C . PHE A 1 113 ? 3.354 7.738 -2.908 1.00 88.12 113 PHE A C 1
ATOM 929 O O . PHE A 1 113 ? 4.111 6.794 -2.678 1.00 88.12 113 PHE A O 1
ATOM 936 N N . ILE A 1 114 ? 3.260 8.322 -4.106 1.00 82.69 114 ILE A N 1
ATOM 937 C CA . ILE A 1 114 ? 4.155 8.112 -5.254 1.00 82.69 114 ILE A CA 1
ATOM 938 C C . ILE A 1 114 ? 4.576 9.472 -5.807 1.00 82.69 114 ILE A C 1
ATOM 940 O O . ILE A 1 114 ? 3.729 10.394 -5.754 1.00 82.69 114 ILE A O 1
#

Nearest PDB structures (foldseek):
  2gn3-assembly1_B  TM=7.651E-01  e=8.907E-01  Pterocarpus angolensis
  5eyy-assembly1_A-2  TM=7.568E-01  e=1.065E+00  Centrolobium tomentosum
  2gnm-assembly1_B  TM=7.640E-01  e=1.130E+00  Pterocarpus angolensis
  2gmm-assembly1_A  TM=7.632E-01  e=1.434E+00  Pterocarpus angolensis
  9c4i-assembly1_B  TM=7.703E-01  e=1.714E+00  Centrolobium microchaete

pLDDT: mean 92.42, std 3.93, range [81.88, 97.75]

Radius of gyration: 13.84 Å; Cα contacts (8 Å, |Δi|>4): 2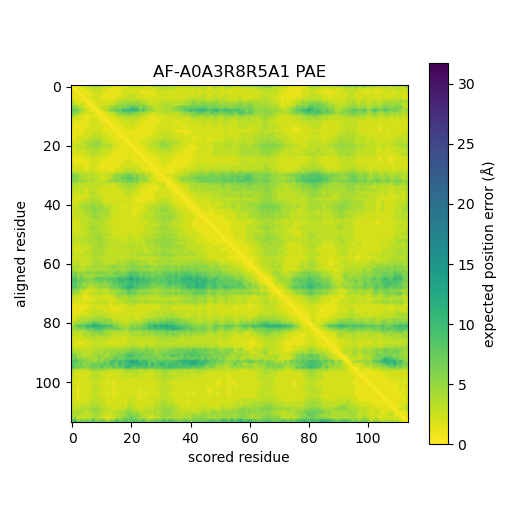05; chains: 1; bounding box: 35×30×38 Å

Organism: Streptococcus suis (NCBI:txid1307)

=== Feature glossary ===
A reading guide for the features in this record.

Start from the sequence.

  · Sequence gives the chain of amino acids in standard one-letter code (A=alanine, C=cysteine, …, Y=tyrosine), read N→C. It is the only feature that is directly encoded by the gene; all structural features are derived from the folded form of this sequence.

Fold it, and you get atomic coordinates and the backbone conformation that goes with them.

  · Structure coordinates are given as an mmCIF _atom_site loop: one row per atom with element, residue name, chain id, sequence number, and x/y/z position in Å. Only the four main-chain atoms per residue are included here; side chains are omitted to keep the record compact.

  · Backbone dihedral angles. Every residue except chain termini has a φ (preceding-C → N → Cα → C) and a ψ (N → Cα → C → next-N). They are reported in degrees following the IUPAC sign convention. Secondary structure is essentially a statement about which (φ, ψ) basin each residue occupies.

  · Eight-state secondary structure (DSSP): H is the canonical α-helix, G the tighter 3₁₀-helix, I the wider π-helix; E/B are β-structure, T and S are turns and bends, and '-' is everything else. DSSP derives these from the pattern of main-chain N–H···O=C hydrogen bonds, not from the sequence.

  · SS3 is a coarse helix/strand/coil call (letters a/b/c) made by the P-SEA algorithm from inter-Cα distances and dihedrals. It is less detailed than DSSP but needs only Cα positions.

Summarize the fold with a handful of shape descriptors and a per-residue structural alphabet.

  · Radius of gyration (Rg) is the root-mean-square distance of Cα atoms from their centroid — a single number for overall size and compactness. A globular domain of N residues has Rg ≈ 2.2·N^0.38 Å; an extended or disordered chain has a much larger Rg. The Cα contact count is the number of residue pairs whose Cα atoms are within 8 Å and are more than four positions apart in sequence — a standard proxy for tertiary packing density. The bounding box is the smallest axis-aligned box enclosing all Cα atoms.

  · 3Di is Foldseek's structural alphabet. Each residue is assigned one of twenty discrete states based on how its Cα sits relative to its spatial (not sequential) neighbors. Aligning 3Di strings finds structural homologs roughly as well as full 3D superposition, but orders of magnitude faster.

  · Solvent-accessible surface area (SASA) is the area in Å² traced out by the centre of a 1.4 Å probe sphere (a water molecule) rolled over the protein's van der Waals surface (Shrake–Rupley / Lee–Richards construction). Buried residues have near-zero SASA; fully exposed residues can exceed 200 Å². The total SASA scales roughly with the number of surface residues.

Ask how reliable the model is.

  · For AlphaFold models, the B-factor field carries pLDDT — the model's own estimate of local accuracy on a 0–100 scale. Regions with pLDDT<50 should be treated as essentially unmodeled; they often correspond to intrinsically disordered segments.

  · For experimental (PDB) structures, the B-factor (temperature factor) quantifies the positional spread of each atom in the crystal — a combination of thermal vibration and static disorder — in units of Å². High B-factors mark flexible loops or poorly resolved regions; low B-factors mark the rigid, well-ordered core.

  · Predicted Aligned Error (PAE) is an AlphaFold confidence matrix: entry (i, j) is the expected error in the position of residue j, in ångströms, when the prediction is superimposed on the true structure at residue i. Low PAE within a block of residues means that block is internally rigid and well-predicted; high PAE between two blocks means their relative placement is uncertain even if each block individually is confident.

Place it in context: what it resembles, what it is annotated as, and how it looks.

  · Structural nearest neighbors (via Foldseek easy-search vs the PDB). Reported per hit: target PDB id, E-value, and alignment TM-score. A TM-score above ~0.5 is the conventional threshold for 'same fold'.

  · Functional annotations link the protein to curated databases. InterPro entries identify conserved domains and families by matching the sequence against member-database signatures (Pfam, PROSITE, CDD, …). Gene Ontology (GO) terms describe molecular function, biological process, and cellular component in a controlled vocabulary. CATH places the structure in a hierarchical fold classification (Class/Architecture/Topology/Homologous-superfamily). The organism is the source species.

  · The contact map is a binary N×N matrix image: pixel (i, j) is dark where Cα_i and Cα_j are within 8 Å and |i−j|>4. Because the |i−j|>4 filter removes local helical contacts, off-diagonal stripes parallel to the main diagonal indicate parallel β-sheets; stripes perpendicular to it indicate antiparallel β-sheets. The Ramachandran plot scatters every residue's (φ, ψ) pair against the sterically allowed regions. The PAE heatmap renders the predicted-aligned-error matrix.

  · Six rendered views show the 3D structure from the faces of a cube — i.e. along ±x, ±y, ±z. Rendering representation is drawn randomly per protein from cartoon (secondary-structure ribbons), sticks (backbone bonds), or molecular surface; coloring is either N→C rainbow (blue at the N-terminus through red at the C-terminus) or one color per chain.